Protein AF-A0A557P868-F1 (afdb_monomer_lite)

Organism: NCBI:txid1667024

Foldseek 3Di:
DDLVVVLVVLVVVLVVCVVVVVVVVNVVSVVVSVVSVVVVVVVVVLVPDPPNDPDDDPPPDD

Radius of gyration: 14.93 Å; chains: 1; bounding box: 32×19×41 Å

pLDDT: mean 72.1, std 16.35, range [44.72, 93.62]

Secondary structure (DSSP, 8-state):
--HHHHHHHHHHHHHHHHHTT-HHHHHHHHHHHHHHHHHHHHHHHHHHSTT--TT-------

Structure (mmCIF, N/CA/C/O backbone):
data_AF-A0A557P868-F1
#
_entry.id   AF-A0A557P868-F1
#
loop_
_atom_site.group_PDB
_atom_site.id
_atom_site.type_symbol
_atom_site.label_atom_id
_atom_site.label_alt_id
_atom_site.label_comp_id
_atom_site.label_asym_id
_atom_site.label_entity_id
_atom_site.label_seq_id
_atom_site.pdbx_PDB_ins_code
_atom_site.Cartn_x
_atom_site.Cartn_y
_atom_site.Cartn_z
_atom_site.occupancy
_atom_site.B_iso_or_equiv
_atom_site.auth_seq_id
_atom_site.auth_comp_id
_atom_site.auth_asym_id
_atom_site.auth_atom_id
_atom_site.pdbx_PDB_model_num
ATOM 1 N N . MET A 1 1 ? 3.082 -14.831 -14.265 1.00 48.09 1 MET A N 1
ATOM 2 C CA . MET A 1 1 ? 2.394 -14.001 -13.257 1.00 48.09 1 MET A CA 1
ATOM 3 C C . MET A 1 1 ? 3.005 -12.620 -13.345 1.00 48.09 1 MET A C 1
ATOM 5 O O . MET A 1 1 ? 4.221 -12.514 -13.260 1.00 48.09 1 MET A O 1
ATOM 9 N N . THR A 1 2 ? 2.194 -11.625 -13.685 1.00 64.56 2 THR A N 1
ATOM 10 C CA . THR A 1 2 ? 2.624 -10.261 -14.035 1.00 64.56 2 THR A CA 1
ATOM 11 C C . THR A 1 2 ? 2.806 -9.442 -12.758 1.00 64.56 2 THR A C 1
ATOM 13 O O . THR A 1 2 ? 2.086 -9.680 -11.797 1.00 64.56 2 THR A O 1
ATOM 16 N N . ASP A 1 3 ? 3.701 -8.454 -12.719 1.00 66.38 3 ASP A N 1
ATOM 17 C CA . ASP A 1 3 ? 3.896 -7.596 -11.533 1.00 66.38 3 ASP A CA 1
ATOM 18 C C . ASP A 1 3 ? 2.605 -6.915 -11.041 1.00 66.38 3 ASP A C 1
ATOM 20 O O . ASP A 1 3 ? 2.477 -6.613 -9.859 1.00 66.38 3 ASP A O 1
ATOM 24 N N . GLN A 1 4 ? 1.615 -6.743 -11.923 1.00 74.81 4 GLN A N 1
ATOM 25 C CA . GLN A 1 4 ? 0.266 -6.287 -11.569 1.00 74.81 4 GLN A CA 1
ATOM 26 C C . GLN A 1 4 ? -0.474 -7.232 -10.613 1.00 74.81 4 GLN A C 1
ATOM 28 O O . GLN A 1 4 ? -1.125 -6.756 -9.694 1.00 74.81 4 GLN A O 1
ATOM 33 N N . ASP A 1 5 ? -0.331 -8.544 -10.792 1.00 78.25 5 ASP A N 1
ATOM 34 C CA . ASP A 1 5 ? -0.955 -9.572 -9.946 1.00 78.25 5 ASP A CA 1
ATOM 35 C C . ASP A 1 5 ? -0.401 -9.500 -8.512 1.00 78.25 5 ASP A C 1
ATOM 37 O O . ASP A 1 5 ? -1.137 -9.512 -7.532 1.00 78.25 5 ASP A O 1
ATOM 41 N N . ARG A 1 6 ? 0.916 -9.278 -8.391 1.00 80.75 6 ARG A N 1
ATOM 42 C CA . ARG A 1 6 ? 1.584 -9.040 -7.101 1.00 80.75 6 ARG A CA 1
ATOM 43 C C . ARG A 1 6 ? 1.174 -7.726 -6.440 1.00 80.75 6 ARG A C 1
ATOM 45 O O . ARG A 1 6 ? 1.125 -7.659 -5.216 1.00 80.75 6 ARG A O 1
ATOM 52 N N . ILE A 1 7 ? 0.946 -6.674 -7.225 1.00 83.75 7 ILE A N 1
ATOM 53 C CA . ILE A 1 7 ? 0.486 -5.376 -6.713 1.00 83.75 7 ILE A CA 1
ATOM 54 C C . ILE A 1 7 ? -0.928 -5.513 -6.146 1.00 83.75 7 ILE A C 1
ATOM 56 O O . ILE A 1 7 ? -1.168 -5.057 -5.031 1.00 83.75 7 ILE A O 1
ATOM 60 N N . GLU A 1 8 ? -1.822 -6.180 -6.87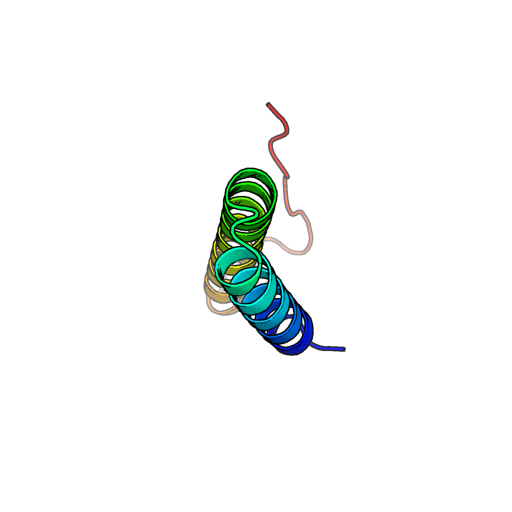5 1.00 86.56 8 GLU A N 1
ATOM 61 C CA . GLU A 1 8 ? -3.209 -6.394 -6.458 1.00 86.56 8 GLU A CA 1
ATOM 62 C C . GLU A 1 8 ? -3.291 -7.232 -5.172 1.00 86.56 8 GLU A C 1
ATOM 64 O O . GLU A 1 8 ? -4.004 -6.869 -4.235 1.00 86.56 8 GLU A O 1
ATOM 69 N N . ASP A 1 9 ? -2.486 -8.294 -5.075 1.00 89.25 9 ASP A N 1
ATOM 70 C CA . ASP A 1 9 ? -2.401 -9.123 -3.869 1.00 89.25 9 ASP A CA 1
ATOM 71 C C . ASP A 1 9 ? -1.917 -8.319 -2.646 1.00 89.25 9 ASP A C 1
ATOM 73 O O . ASP A 1 9 ? -2.508 -8.388 -1.566 1.00 89.25 9 ASP A O 1
ATOM 77 N N . LEU A 1 10 ? -0.898 -7.470 -2.819 1.00 87.31 10 LEU A N 1
ATOM 78 C CA . LEU A 1 10 ? -0.400 -6.599 -1.749 1.00 87.31 10 LEU A CA 1
ATOM 79 C C . LEU A 1 10 ? -1.426 -5.543 -1.322 1.00 87.31 10 LEU A C 1
ATOM 81 O O . LEU A 1 10 ? -1.575 -5.300 -0.125 1.00 87.31 10 LEU A O 1
ATOM 85 N N . GLU A 1 11 ? -2.144 -4.924 -2.262 1.00 88.56 11 GLU A N 1
ATOM 86 C CA . GLU A 1 11 ? -3.213 -3.963 -1.953 1.00 88.56 11 GLU A CA 1
ATOM 87 C C . GLU A 1 11 ? -4.339 -4.628 -1.148 1.00 88.56 11 GLU A C 1
ATOM 89 O O . GLU A 1 11 ? -4.832 -4.055 -0.170 1.00 88.56 11 GLU A O 1
ATOM 94 N N . HIS A 1 12 ? -4.682 -5.872 -1.484 1.00 91.38 12 HIS A N 1
ATOM 95 C CA . HIS A 1 12 ? -5.672 -6.645 -0.743 1.00 91.38 12 HIS A CA 1
ATOM 96 C C . HIS A 1 12 ? -5.192 -6.998 0.675 1.00 91.38 12 HIS A C 1
ATOM 98 O O . HIS A 1 12 ? -5.934 -6.812 1.642 1.00 91.38 12 HIS A O 1
ATOM 104 N N . GLN A 1 13 ? -3.938 -7.429 0.836 1.00 88.62 13 GLN A N 1
ATOM 105 C CA . GLN A 1 13 ? -3.369 -7.707 2.160 1.00 88.62 13 GLN A CA 1
ATOM 106 C C . GLN A 1 13 ? -3.299 -6.453 3.043 1.00 88.62 13 GLN A C 1
ATOM 108 O O . GLN A 1 13 ? -3.559 -6.530 4.245 1.00 88.62 13 GLN A O 1
ATOM 113 N N . ILE A 1 14 ? -2.993 -5.288 2.461 1.00 89.25 14 ILE A N 1
ATOM 114 C CA . ILE A 1 14 ? -3.006 -4.002 3.172 1.00 89.25 14 ILE A CA 1
ATOM 115 C C . ILE A 1 14 ? -4.418 -3.689 3.677 1.00 89.25 14 ILE A C 1
ATOM 117 O O . ILE A 1 14 ? -4.585 -3.326 4.841 1.00 89.25 14 ILE A O 1
ATOM 121 N N . TYR A 1 15 ? -5.434 -3.862 2.828 1.00 92.56 15 TYR A N 1
ATOM 122 C CA . TYR A 1 15 ? -6.829 -3.629 3.200 1.00 92.56 15 TYR A CA 1
ATOM 123 C C . TYR A 1 15 ? -7.262 -4.494 4.392 1.00 92.56 15 TYR A C 1
ATOM 125 O O . TYR A 1 15 ? -7.830 -3.979 5.357 1.00 92.56 15 TYR A O 1
ATOM 133 N N . ILE A 1 16 ? -6.935 -5.789 4.358 1.00 93.62 16 ILE A N 1
ATOM 134 C CA . ILE A 1 16 ? -7.235 -6.721 5.452 1.00 93.62 16 ILE A CA 1
ATOM 135 C C . ILE A 1 16 ? -6.496 -6.301 6.730 1.00 93.62 16 ILE A C 1
ATOM 137 O O . ILE A 1 16 ? -7.116 -6.179 7.784 1.00 93.62 16 ILE A O 1
ATOM 141 N N . ALA A 1 17 ? -5.203 -5.980 6.635 1.00 89.31 17 ALA A N 1
ATOM 142 C CA . ALA A 1 17 ? -4.409 -5.557 7.786 1.00 89.31 17 ALA A CA 1
ATOM 143 C C . ALA A 1 17 ? -4.958 -4.278 8.448 1.00 89.31 17 ALA A C 1
ATOM 145 O O . ALA A 1 17 ? -4.944 -4.169 9.675 1.00 89.31 17 ALA A O 1
ATOM 146 N N . TYR A 1 18 ? -5.485 -3.325 7.670 1.00 89.00 18 TYR 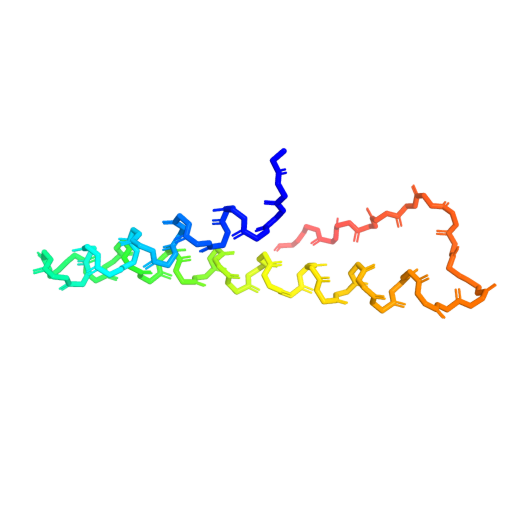A N 1
ATOM 147 C CA . TYR A 1 18 ? -6.178 -2.153 8.217 1.00 89.00 18 TYR A CA 1
ATOM 148 C C . TYR A 1 18 ? -7.508 -2.511 8.883 1.00 89.00 18 TYR A C 1
ATOM 150 O O . TYR A 1 18 ? -7.813 -1.965 9.944 1.00 89.00 18 TYR A O 1
ATOM 158 N N . ALA A 1 19 ? -8.282 -3.430 8.300 1.00 90.56 19 ALA A N 1
ATOM 159 C CA . ALA A 1 19 ? -9.539 -3.898 8.880 1.00 90.56 19 ALA A CA 1
ATOM 160 C C . ALA A 1 19 ? -9.329 -4.629 10.219 1.00 90.56 19 ALA A C 1
ATOM 162 O O . ALA A 1 19 ? -10.131 -4.478 11.138 1.00 90.56 19 ALA A O 1
ATOM 163 N N . GLU A 1 20 ? -8.222 -5.360 10.360 1.00 91.38 20 GLU A N 1
ATOM 164 C CA . GLU A 1 20 ? -7.824 -6.033 11.603 1.00 91.38 20 GLU A CA 1
ATOM 165 C C . GLU A 1 20 ? -7.145 -5.090 12.618 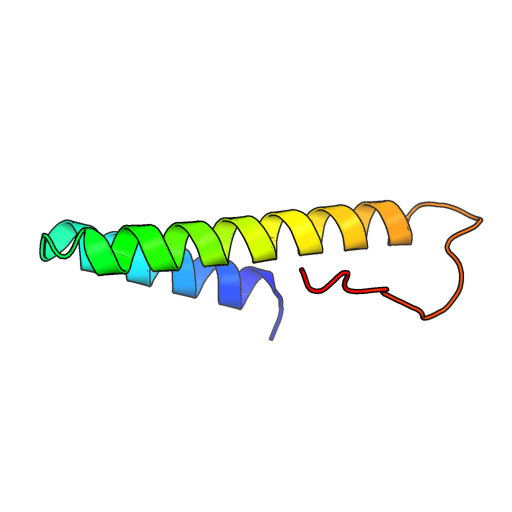1.00 91.38 20 GLU A C 1
ATOM 167 O O . GLU A 1 20 ? -6.829 -5.498 13.735 1.00 91.38 20 GLU A O 1
ATOM 172 N N . GLY A 1 21 ? -6.916 -3.820 12.256 1.00 90.06 21 GLY A N 1
ATOM 173 C CA . GLY A 1 21 ? -6.224 -2.841 13.100 1.00 90.06 21 GLY A CA 1
ATOM 174 C C . GLY A 1 21 ? -4.722 -3.108 13.248 1.00 90.06 21 GLY A C 1
ATOM 175 O O . GLY A 1 21 ? -4.072 -2.574 14.148 1.00 90.06 21 GLY A O 1
ATOM 176 N N . ASN A 1 22 ? -4.150 -3.927 12.367 1.00 90.31 22 ASN A N 1
ATOM 177 C CA . ASN A 1 22 ? -2.757 -4.347 12.404 1.00 90.31 22 ASN A CA 1
ATOM 178 C C . ASN A 1 22 ? -1.865 -3.384 11.596 1.00 90.31 22 ASN A C 1
ATOM 180 O O . ASN A 1 22 ? -1.248 -3.723 10.582 1.00 90.31 22 ASN A O 1
ATOM 184 N N . TYR A 1 23 ? -1.804 -2.135 12.062 1.00 87.25 23 TYR A N 1
ATOM 185 C CA . TYR A 1 23 ? -1.156 -1.018 11.361 1.00 87.25 23 TYR A CA 1
ATOM 186 C C . TYR A 1 23 ? 0.348 -1.213 11.125 1.00 87.25 23 TYR A C 1
ATOM 188 O O . TYR A 1 23 ? 0.894 -0.716 10.139 1.00 87.25 23 TYR A O 1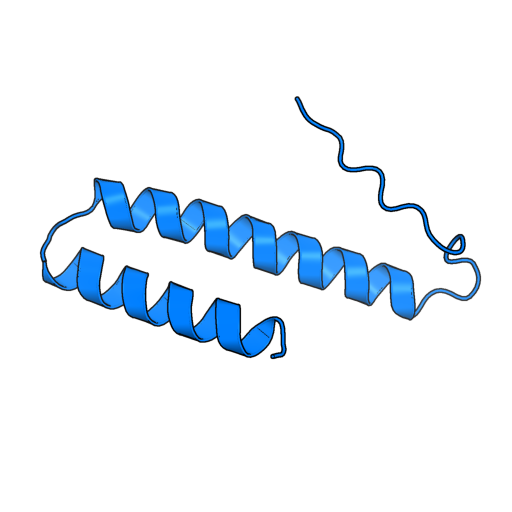
ATOM 196 N N . GLN A 1 24 ? 1.035 -1.950 12.007 1.00 87.81 24 GLN A N 1
ATOM 197 C CA . GLN A 1 24 ? 2.457 -2.259 11.825 1.00 87.81 24 GLN A CA 1
ATOM 198 C C . GLN A 1 24 ? 2.700 -3.140 10.599 1.00 87.81 24 GLN A C 1
ATOM 200 O O . GLN A 1 24 ? 3.704 -2.964 9.907 1.00 87.81 24 GLN A O 1
ATOM 205 N N . GLN A 1 25 ? 1.793 -4.081 10.336 1.00 86.12 25 GLN A N 1
ATOM 206 C CA . GLN A 1 25 ? 1.865 -4.962 9.178 1.00 86.12 25 GLN A CA 1
ATOM 207 C C . GLN A 1 25 ? 1.464 -4.211 7.904 1.00 86.12 25 GLN A C 1
ATOM 209 O O . GLN A 1 25 ? 2.192 -4.270 6.915 1.00 86.12 25 GLN A O 1
ATOM 214 N N . ALA A 1 26 ? 0.391 -3.414 7.957 1.00 86.94 26 ALA A N 1
ATOM 215 C CA . ALA A 1 26 ? -0.029 -2.565 6.841 1.00 86.94 26 ALA A CA 1
ATOM 216 C C . ALA A 1 26 ? 1.097 -1.625 6.368 1.00 86.94 26 ALA A C 1
ATOM 218 O O . ALA A 1 26 ? 1.417 -1.589 5.183 1.00 86.94 26 ALA A O 1
ATOM 219 N N . SER A 1 27 ? 1.791 -0.953 7.295 1.00 87.19 27 SER A N 1
ATOM 220 C CA . SER A 1 27 ? 2.880 -0.026 6.949 1.00 87.19 27 SER A CA 1
ATOM 221 C C . SER A 1 27 ? 4.084 -0.718 6.287 1.00 87.19 27 SER A C 1
ATOM 223 O O . SER A 1 27 ? 4.750 -0.143 5.423 1.00 87.19 27 SER A O 1
ATOM 225 N N . GLN A 1 28 ? 4.376 -1.969 6.659 1.00 88.69 28 GLN A N 1
ATOM 226 C CA . GLN A 1 28 ? 5.428 -2.763 6.011 1.00 88.69 28 GLN A CA 1
ATOM 227 C C . GLN A 1 28 ? 5.026 -3.183 4.593 1.00 88.69 28 GLN A C 1
ATOM 229 O O . GLN A 1 28 ? 5.836 -3.098 3.663 1.00 88.69 28 GLN A O 1
ATOM 234 N N . LEU A 1 29 ? 3.767 -3.581 4.410 1.00 87.06 29 LEU A N 1
ATOM 235 C CA . LEU A 1 29 ? 3.221 -3.937 3.104 1.00 87.06 29 LEU A CA 1
ATOM 236 C C . LEU A 1 29 ? 3.162 -2.715 2.173 1.00 87.06 29 LEU A C 1
ATOM 238 O O . LEU A 1 29 ? 3.577 -2.818 1.022 1.00 87.06 29 LEU A O 1
ATOM 242 N N . GLU A 1 30 ? 2.795 -1.531 2.671 1.00 84.56 30 GLU A N 1
ATOM 243 C CA . GLU A 1 30 ? 2.825 -0.278 1.900 1.00 84.56 30 GLU A CA 1
ATOM 244 C C . GLU A 1 30 ? 4.234 0.093 1.420 1.00 84.56 30 GLU A C 1
ATOM 246 O O . GLU A 1 30 ? 4.424 0.479 0.263 1.00 84.56 30 GLU A O 1
ATOM 251 N N . LYS A 1 31 ? 5.256 -0.052 2.277 1.00 86.50 31 LYS A N 1
ATOM 252 C CA . LYS A 1 31 ? 6.656 0.160 1.867 1.00 86.50 31 LYS A CA 1
ATOM 253 C C . LYS A 1 31 ? 7.057 -0.786 0.738 1.00 86.50 31 LYS A C 1
ATOM 255 O O . LYS A 1 31 ? 7.772 -0.383 -0.180 1.00 86.50 31 LYS A O 1
ATOM 260 N N . THR A 1 32 ? 6.578 -2.023 0.796 1.00 84.25 32 THR A N 1
ATOM 261 C CA . THR A 1 32 ? 6.866 -3.061 -0.199 1.00 84.25 32 THR A CA 1
ATOM 262 C C . THR A 1 32 ? 6.157 -2.757 -1.519 1.00 84.25 32 THR A C 1
ATOM 264 O O . THR A 1 32 ? 6.791 -2.750 -2.574 1.00 84.25 32 THR A O 1
ATOM 267 N N . LEU A 1 33 ? 4.881 -2.368 -1.456 1.00 83.62 33 LEU A N 1
ATOM 268 C CA . LEU A 1 33 ? 4.091 -1.899 -2.594 1.00 83.62 33 LEU A CA 1
ATOM 269 C C . LEU A 1 33 ? 4.747 -0.692 -3.281 1.00 83.62 33 LEU A C 1
ATOM 271 O O . LEU A 1 33 ? 4.848 -0.646 -4.508 1.00 83.62 33 LEU A O 1
ATOM 275 N N . LYS A 1 34 ? 5.248 0.271 -2.499 1.00 80.50 34 LYS A N 1
ATOM 276 C CA . LYS A 1 34 ? 5.934 1.462 -3.017 1.00 80.50 34 LYS A CA 1
ATOM 277 C C . LYS A 1 34 ? 7.241 1.112 -3.729 1.00 80.50 34 LYS A C 1
ATOM 279 O O . LYS A 1 34 ? 7.509 1.678 -4.787 1.00 80.50 34 LYS A O 1
ATOM 284 N N . LYS A 1 35 ? 8.026 0.166 -3.197 1.00 80.69 35 LYS A N 1
ATOM 285 C CA . LYS A 1 35 ? 9.235 -0.344 -3.868 1.00 80.69 35 LYS A CA 1
ATOM 286 C C . LYS A 1 35 ? 8.891 -1.016 -5.196 1.00 80.69 35 LYS A C 1
ATOM 288 O O . LYS A 1 35 ? 9.522 -0.705 -6.197 1.00 80.69 35 LYS A O 1
ATOM 293 N N . ILE A 1 36 ? 7.865 -1.867 -5.228 1.00 76.50 36 ILE A N 1
ATOM 294 C CA . ILE A 1 36 ? 7.448 -2.575 -6.449 1.00 76.50 36 ILE A CA 1
ATOM 295 C C . ILE A 1 36 ? 6.907 -1.598 -7.499 1.00 76.50 36 ILE A C 1
ATOM 297 O O . ILE A 1 36 ? 7.302 -1.679 -8.660 1.00 76.50 36 ILE A O 1
ATOM 301 N N . ARG A 1 37 ? 6.074 -0.621 -7.111 1.00 72.62 37 ARG A N 1
ATOM 302 C CA . ARG A 1 37 ? 5.618 0.438 -8.031 1.00 72.62 37 ARG A CA 1
ATOM 303 C C . ARG A 1 37 ? 6.781 1.283 -8.557 1.00 72.62 37 ARG A C 1
ATOM 305 O O . ARG A 1 37 ? 6.818 1.557 -9.750 1.00 72.62 37 ARG A O 1
ATOM 312 N N . GLY A 1 38 ? 7.731 1.665 -7.700 1.00 69.94 38 GLY A N 1
ATOM 313 C CA . GLY A 1 38 ? 8.921 2.419 -8.108 1.00 69.94 38 GLY A CA 1
ATOM 314 C C . GLY A 1 38 ? 9.806 1.638 -9.082 1.0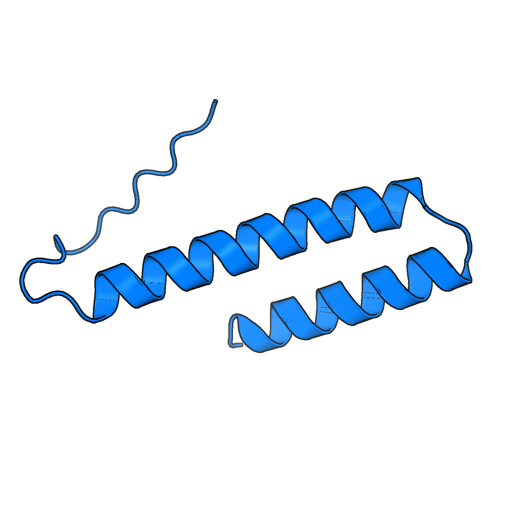0 69.94 38 GLY A C 1
ATOM 315 O O . GLY A 1 38 ? 10.192 2.165 -10.118 1.00 69.94 38 GLY A O 1
ATOM 316 N N . HIS A 1 39 ? 10.049 0.359 -8.798 1.00 65.50 39 HIS A N 1
ATOM 317 C CA . HIS A 1 39 ? 10.837 -0.529 -9.652 1.00 65.50 39 HIS A CA 1
ATOM 318 C C . HIS A 1 39 ? 10.131 -0.804 -10.992 1.00 65.50 39 HIS A C 1
ATOM 320 O O . HIS A 1 39 ? 10.760 -0.767 -12.043 1.00 65.50 39 HIS A O 1
ATOM 326 N N . SER A 1 40 ? 8.806 -0.994 -10.982 1.00 62.44 40 SER A N 1
ATOM 327 C CA . SER A 1 40 ? 7.996 -1.152 -12.198 1.00 62.44 40 SER A CA 1
ATOM 328 C C . SER A 1 40 ? 8.004 0.111 -13.071 1.00 62.44 40 SER A C 1
ATOM 330 O O . SER A 1 40 ? 8.004 0.014 -14.298 1.00 62.44 40 SER A O 1
ATOM 332 N N . MET A 1 41 ? 8.043 1.297 -12.455 1.00 58.75 41 MET A N 1
ATOM 333 C CA . MET A 1 41 ? 8.120 2.574 -13.167 1.00 58.75 41 MET A CA 1
ATOM 334 C C . MET A 1 41 ? 9.506 2.789 -13.792 1.00 58.75 41 MET A C 1
ATOM 336 O O . MET A 1 41 ? 9.582 3.049 -14.989 1.00 58.75 41 MET A O 1
ATOM 340 N N . GLN A 1 42 ? 10.584 2.522 -13.044 1.00 59.50 42 GLN A N 1
ATOM 341 C CA . GLN A 1 42 ? 11.962 2.546 -13.558 1.00 59.50 42 GLN A CA 1
ATOM 342 C C . GLN A 1 42 ? 12.169 1.543 -14.705 1.00 59.50 42 GLN A C 1
ATOM 344 O O . GLN A 1 42 ? 12.728 1.885 -15.742 1.00 59.50 42 GLN A O 1
ATOM 349 N N . MET A 1 43 ? 11.645 0.319 -14.572 1.00 55.69 43 MET A N 1
ATOM 350 C CA . MET A 1 43 ? 11.699 -0.694 -15.633 1.00 55.69 43 MET A CA 1
ATOM 351 C C . MET A 1 43 ? 10.924 -0.297 -16.895 1.00 55.69 43 MET A C 1
ATOM 353 O O . MET A 1 43 ? 11.279 -0.746 -17.984 1.00 55.69 43 MET A O 1
ATOM 357 N N . LYS A 1 44 ? 9.852 0.497 -16.772 1.00 54.81 44 LYS A N 1
ATOM 358 C CA . LYS A 1 44 ? 9.089 1.008 -17.921 1.00 54.81 44 LYS A CA 1
ATOM 359 C C . LYS A 1 44 ? 9.798 2.163 -18.615 1.00 54.81 44 LYS A C 1
ATOM 361 O O . LYS A 1 44 ? 9.796 2.201 -19.842 1.00 54.81 44 LYS A O 1
ATOM 366 N N . GLU A 1 45 ? 10.406 3.070 -17.856 1.00 51.75 45 GLU A N 1
ATOM 367 C CA . GLU A 1 45 ? 11.228 4.152 -18.413 1.00 51.75 45 GLU A CA 1
ATOM 368 C C . GLU A 1 45 ? 12.423 3.566 -19.179 1.00 51.75 45 GLU A C 1
ATOM 370 O O . GLU A 1 45 ? 12.593 3.852 -20.361 1.00 51.75 45 GLU A O 1
ATOM 375 N N . HIS A 1 46 ? 13.105 2.576 -18.597 1.00 51.69 46 HIS A N 1
ATOM 376 C CA . HIS A 1 46 ? 14.201 1.855 -19.247 1.00 51.69 46 HIS A CA 1
ATOM 377 C C . HIS A 1 46 ? 13.771 0.956 -20.424 1.00 51.69 46 HIS A C 1
ATOM 379 O O . HIS A 1 46 ? 14.632 0.430 -21.115 1.00 51.69 46 HIS A O 1
ATOM 385 N N . GLN A 1 47 ? 12.488 0.721 -20.701 1.00 54.50 47 GLN A N 1
ATOM 386 C CA . GLN A 1 47 ? 12.082 -0.065 -21.883 1.00 54.50 47 GLN A CA 1
ATOM 387 C C . GLN A 1 47 ? 11.778 0.800 -23.111 1.00 54.50 47 GLN A C 1
ATOM 389 O O . GLN A 1 47 ? 11.783 0.286 -24.227 1.00 54.50 47 GLN A O 1
ATOM 394 N N . ASN A 1 48 ? 11.537 2.100 -22.923 1.00 54.91 48 ASN A N 1
ATOM 395 C CA . ASN A 1 48 ? 11.135 3.008 -23.998 1.00 54.91 48 ASN A CA 1
ATOM 396 C C . ASN A 1 48 ? 12.273 3.895 -24.527 1.00 54.91 48 ASN A C 1
ATOM 398 O O . ASN A 1 48 ? 12.051 4.663 -25.466 1.00 54.91 48 ASN A O 1
ATOM 402 N N . GLU A 1 49 ? 13.477 3.809 -23.961 1.00 49.22 49 GLU A N 1
ATOM 403 C CA . GLU A 1 49 ? 14.611 4.633 -24.373 1.00 49.22 49 GLU A CA 1
ATOM 404 C C . GLU A 1 49 ? 15.540 3.874 -25.346 1.00 49.22 49 GLU A C 1
ATOM 406 O O . GLU A 1 49 ? 15.968 2.756 -25.059 1.00 49.22 49 GLU A O 1
ATOM 411 N N . PRO A 1 50 ? 15.906 4.463 -26.505 1.00 60.75 50 PRO A N 1
ATOM 412 C CA . PRO A 1 50 ? 16.715 3.804 -27.542 1.00 60.75 50 PRO A CA 1
ATOM 413 C C . PRO A 1 50 ? 18.166 3.480 -27.124 1.00 60.75 50 PRO A C 1
ATOM 415 O O . PRO A 1 50 ? 18.908 2.904 -27.917 1.00 60.75 50 PRO 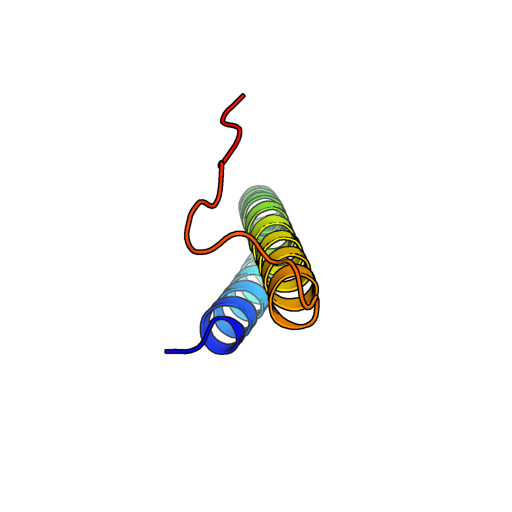A O 1
ATOM 418 N N . TYR A 1 51 ? 18.571 3.839 -25.900 1.00 56.59 51 TYR A N 1
ATOM 419 C CA . TYR A 1 51 ? 19.899 3.602 -25.321 1.00 56.59 51 TYR A CA 1
ATOM 420 C C . TYR A 1 51 ? 19.856 2.824 -24.001 1.00 56.59 51 TYR A C 1
ATOM 422 O O . TYR A 1 51 ? 20.800 2.896 -23.214 1.00 56.59 51 TYR A O 1
ATOM 430 N N . SER A 1 52 ? 18.780 2.090 -23.728 1.00 54.19 52 SER A N 1
ATOM 431 C CA . SER A 1 52 ? 18.714 1.266 -22.528 1.00 54.19 52 SER A CA 1
ATOM 432 C C . SER A 1 52 ? 19.768 0.170 -22.576 1.00 54.19 52 SER A C 1
ATOM 434 O O . SER A 1 52 ? 19.668 -0.779 -23.352 1.00 54.19 52 SER A O 1
ATOM 436 N N . LEU A 1 53 ? 20.811 0.351 -21.764 1.00 55.69 53 LEU A N 1
ATOM 437 C CA . LEU A 1 53 ? 21.917 -0.583 -21.611 1.00 55.69 53 LEU A CA 1
ATOM 438 C C . LEU A 1 53 ? 21.351 -1.964 -21.288 1.00 55.69 53 LEU A C 1
ATOM 440 O O . LEU A 1 53 ? 20.710 -2.175 -20.258 1.00 55.69 53 LEU A O 1
ATOM 444 N N . GLU A 1 54 ? 21.572 -2.880 -22.218 1.00 51.47 54 GLU A N 1
ATOM 445 C CA . GLU A 1 54 ? 21.177 -4.274 -22.141 1.00 51.47 54 GLU A CA 1
ATOM 446 C C . GLU A 1 54 ? 21.638 -4.867 -20.792 1.00 51.47 54 GLU A C 1
ATOM 448 O O . GLU A 1 54 ? 22.828 -5.033 -20.533 1.00 51.47 54 GLU A O 1
ATOM 453 N N . GLY A 1 55 ? 20.685 -5.162 -19.904 1.00 52.25 55 GLY A N 1
ATOM 454 C CA . GLY A 1 55 ? 20.825 -6.265 -18.953 1.00 52.25 55 GLY A CA 1
ATOM 455 C C . GLY A 1 55 ? 21.528 -6.054 -17.606 1.00 52.25 55 GLY A C 1
ATOM 456 O O . GLY A 1 55 ? 21.850 -7.066 -16.992 1.00 52.25 55 GLY A O 1
ATOM 457 N N . HIS A 1 56 ? 21.714 -4.842 -17.069 1.00 50.69 56 HIS A N 1
ATOM 458 C CA . HIS A 1 56 ? 22.179 -4.707 -15.673 1.00 50.69 56 HIS A CA 1
ATOM 459 C C . HIS A 1 56 ? 21.363 -3.710 -14.846 1.00 50.69 56 HIS A C 1
ATOM 461 O O . HIS A 1 56 ? 21.604 -2.506 -14.844 1.00 50.69 56 HIS A O 1
ATOM 467 N N . VAL A 1 57 ? 20.405 -4.253 -14.088 1.00 54.62 57 VAL A N 1
ATOM 468 C CA . VAL A 1 57 ? 19.763 -3.553 -12.972 1.00 54.62 57 VAL A CA 1
ATOM 469 C C . VAL A 1 57 ? 20.764 -3.555 -11.817 1.00 54.62 57 VAL A C 1
ATOM 471 O O . VAL A 1 57 ? 20.937 -4.569 -11.141 1.00 54.62 57 VAL A O 1
ATOM 474 N N . PHE A 1 58 ? 21.465 -2.443 -11.613 1.00 52.09 58 PHE A N 1
ATOM 475 C CA . PHE A 1 58 ? 22.215 -2.223 -10.381 1.00 52.09 58 PHE A CA 1
ATOM 476 C C . PHE A 1 58 ? 21.198 -1.913 -9.280 1.00 52.09 58 PHE A C 1
ATOM 478 O O . PHE A 1 58 ? 20.658 -0.812 -9.211 1.00 52.09 58 PHE A O 1
ATOM 485 N N . VAL A 1 59 ? 20.877 -2.916 -8.464 1.00 50.94 59 VAL A N 1
ATOM 486 C CA . VAL A 1 59 ? 20.233 -2.678 -7.171 1.00 50.94 59 VAL A CA 1
ATOM 487 C C . VAL A 1 59 ? 21.326 -2.153 -6.247 1.00 50.94 59 VAL A C 1
ATOM 489 O O . VAL A 1 59 ? 22.213 -2.907 -5.857 1.00 50.94 59 VAL A O 1
ATOM 492 N N . ASP A 1 60 ? 21.284 -0.853 -5.972 1.00 47.94 60 ASP A N 1
ATOM 493 C CA . ASP A 1 60 ? 22.043 -0.223 -4.893 1.00 47.94 60 ASP A CA 1
ATOM 494 C C . ASP A 1 60 ? 21.406 -0.695 -3.570 1.00 47.94 60 ASP A C 1
ATOM 496 O O . ASP A 1 60 ? 20.249 -0.375 -3.280 1.00 47.94 60 ASP A O 1
ATOM 500 N N . ASP A 1 61 ? 22.106 -1.579 -2.858 1.00 45.25 61 ASP A N 1
ATOM 501 C CA . ASP A 1 61 ? 21.754 -2.057 -1.517 1.00 45.25 61 ASP A CA 1
ATOM 502 C C . ASP A 1 61 ? 22.551 -1.206 -0.516 1.00 45.25 61 ASP A C 1
ATOM 504 O O . ASP A 1 61 ? 23.759 -1.400 -0.372 1.00 45.25 61 ASP A O 1
ATOM 508 N N . ASP A 1 62 ? 21.875 -0.237 0.110 1.00 44.72 62 ASP A N 1
ATOM 509 C CA . ASP A 1 62 ? 22.314 0.469 1.327 1.00 44.72 62 ASP A CA 1
ATOM 510 C C . ASP A 1 62 ? 21.247 0.299 2.423 1.00 44.72 62 ASP A C 1
ATOM 512 O O . ASP A 1 62 ? 20.044 0.561 2.147 1.00 44.72 62 ASP A O 1
#

Sequence (62 aa):
MTDQDRIEDLEHQIYIAYAEGNYQQASQLEKTLKKIRGHSMQMKEHQNEPYSLEGHVFVDDD